Protein AF-A0A4R4TYN7-F1 (afdb_monomer)

Secondary structure (DSSP, 8-state):
----PPPPTT-EEEEEEEEEEETTEEEEEEEEEEEEES-HHHHHHHHHHHHHH---SS-SSEEEEEEEEEETTEEEEEEEETTEEEEEEEEEEE-------

Sequence (101 aa):
MEQRQPVSPNQWFVLIEEKVTKGQSIQWSLTATRPAGPDVEQARRLAAEAALMHLPQHPKRVKGRQVFQTGPDNWLVVVAGAKGDFHFRVSVGVLTAVTTT

Foldseek 3Di:
DPPPPPDDQQWKKKWKWFFDDDPPDTDIDGPDIDTQGNDPVSQLVVLVVCLVPPDDPPDPDFPDKDWDDPDSFKIWMWTQDPVGITIMIIGMDGRHDDDDD

Structure (mmCIF, N/CA/C/O backbone):
data_AF-A0A4R4TYN7-F1
#
_entry.id   AF-A0A4R4TYN7-F1
#
loop_
_atom_site.group_PDB
_atom_site.id
_atom_site.type_symbol
_atom_site.label_atom_id
_atom_site.label_alt_id
_atom_site.label_comp_id
_atom_site.label_asym_id
_atom_site.label_entity_id
_atom_site.label_seq_id
_atom_site.pdbx_PDB_ins_code
_atom_site.Cartn_x
_atom_site.Cartn_y
_atom_site.Cartn_z
_atom_site.occupancy
_atom_site.B_iso_or_equiv
_atom_site.auth_seq_id
_atom_site.auth_comp_id
_atom_site.auth_asym_id
_atom_site.auth_atom_id
_atom_site.pdbx_PDB_model_num
ATOM 1 N N . MET A 1 1 ? -16.485 18.816 -4.931 1.00 35.66 1 MET A N 1
ATOM 2 C CA . MET A 1 1 ? -16.330 19.072 -3.487 1.00 35.66 1 MET A CA 1
ATOM 3 C C . MET A 1 1 ? -16.194 17.716 -2.817 1.00 35.66 1 MET A C 1
ATOM 5 O O . MET A 1 1 ? -17.190 17.020 -2.708 1.00 35.66 1 MET A O 1
ATOM 9 N N . GLU A 1 2 ? -14.976 17.281 -2.497 1.00 40.09 2 GLU A N 1
ATOM 10 C CA . GLU A 1 2 ? -14.751 15.989 -1.832 1.00 40.09 2 GLU A CA 1
ATOM 11 C C . GLU A 1 2 ? -14.961 16.208 -0.330 1.00 40.09 2 GLU A C 1
ATOM 13 O O . GLU A 1 2 ? -14.144 16.855 0.329 1.00 40.09 2 GLU A O 1
ATOM 18 N N . GLN A 1 3 ? -16.101 15.768 0.203 1.00 37.50 3 GLN A N 1
ATOM 19 C CA . GLN A 1 3 ? -16.382 15.882 1.631 1.00 37.50 3 GLN A CA 1
ATOM 20 C C . GLN A 1 3 ? -15.453 14.920 2.381 1.00 37.50 3 GLN A C 1
ATOM 22 O O . GLN A 1 3 ? -15.689 13.714 2.410 1.00 37.50 3 GLN A O 1
ATOM 27 N N . ARG A 1 4 ? -14.372 15.441 2.975 1.00 47.12 4 ARG A N 1
ATOM 28 C CA . ARG A 1 4 ? -13.556 14.677 3.928 1.00 47.12 4 ARG A CA 1
ATOM 29 C C . ARG A 1 4 ? -14.410 14.432 5.169 1.00 47.12 4 ARG A C 1
ATOM 31 O O . ARG A 1 4 ? -14.580 15.335 5.982 1.00 47.12 4 ARG A O 1
ATOM 38 N N . GLN A 1 5 ? -14.982 13.235 5.277 1.00 52.41 5 GLN A N 1
ATOM 39 C CA . GLN A 1 5 ? -15.667 12.794 6.490 1.00 52.41 5 GLN A CA 1
ATOM 40 C C . GLN A 1 5 ? -14.747 12.964 7.712 1.00 52.41 5 GLN A C 1
ATOM 42 O O . GLN A 1 5 ? -13.539 12.726 7.595 1.00 52.41 5 GLN A O 1
ATOM 47 N N . PRO A 1 6 ? -15.294 13.369 8.873 1.00 53.47 6 PRO A N 1
ATOM 48 C CA . PRO A 1 6 ? -14.526 13.461 10.102 1.00 53.47 6 PRO A CA 1
ATOM 49 C C . PRO A 1 6 ? -13.991 12.074 10.462 1.00 53.47 6 PRO A C 1
ATOM 51 O O . PRO A 1 6 ? -14.740 11.111 10.628 1.00 53.47 6 PRO A O 1
ATOM 54 N N . VAL A 1 7 ? -12.668 11.986 10.532 1.00 59.47 7 VAL A N 1
ATOM 55 C CA . VAL A 1 7 ? -11.943 10.770 10.885 1.00 59.47 7 VAL A CA 1
ATOM 56 C C . VAL A 1 7 ? -12.269 10.421 12.331 1.00 59.47 7 VAL A C 1
ATOM 58 O O . VAL A 1 7 ? -11.972 11.203 13.232 1.00 59.47 7 VAL A O 1
ATOM 61 N N . SER A 1 8 ? -12.911 9.276 12.555 1.00 61.97 8 SER A N 1
ATOM 62 C CA . SER A 1 8 ? -13.225 8.824 13.912 1.00 61.97 8 SER A CA 1
ATOM 63 C C . SER A 1 8 ? -12.019 8.074 14.487 1.00 61.97 8 SER A C 1
ATOM 65 O O . SER A 1 8 ? -11.433 7.252 13.775 1.00 61.97 8 SER A O 1
ATOM 67 N N . PRO A 1 9 ? -11.624 8.310 15.751 1.00 66.38 9 PRO A N 1
ATOM 68 C CA . PRO A 1 9 ? -10.683 7.417 16.420 1.00 66.38 9 PRO A CA 1
ATOM 69 C C . PRO A 1 9 ? -11.253 5.987 16.397 1.00 66.38 9 PRO A C 1
ATOM 71 O O . PRO A 1 9 ? -12.463 5.805 16.526 1.00 66.38 9 PRO A O 1
ATOM 74 N N . ASN A 1 10 ? -10.394 4.989 16.177 1.00 77.19 10 ASN A N 1
ATOM 75 C CA . ASN A 1 10 ? -10.727 3.581 15.883 1.00 77.19 10 ASN A CA 1
ATOM 76 C C . ASN A 1 10 ? -11.201 3.279 14.450 1.00 77.19 10 ASN A C 1
ATOM 78 O O . ASN A 1 10 ? -11.684 2.181 14.177 1.00 77.19 10 ASN A O 1
ATOM 82 N N . GLN A 1 11 ? -11.035 4.209 13.512 1.00 90.38 11 GLN A N 1
ATOM 83 C CA . GLN A 1 11 ? -11.224 3.919 12.093 1.00 90.38 11 GLN A CA 1
ATOM 84 C C . GLN A 1 11 ? -9.965 3.278 11.497 1.00 90.38 11 GLN A C 1
ATOM 86 O O . GLN A 1 11 ? -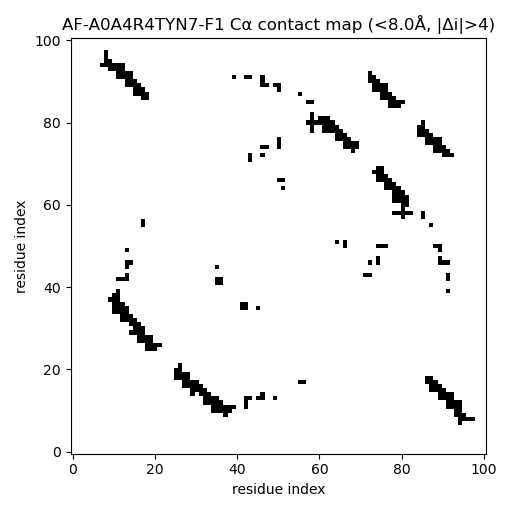8.843 3.727 11.745 1.00 90.38 11 GLN A O 1
ATOM 91 N N . TRP A 1 12 ? -10.150 2.243 10.682 1.00 95.25 12 TRP A N 1
ATOM 92 C CA . TRP A 1 12 ? -9.073 1.598 9.945 1.00 95.25 12 TRP A CA 1
ATOM 93 C C . TRP A 1 12 ? -8.739 2.351 8.665 1.00 95.25 12 TRP A C 1
ATOM 95 O O . TRP A 1 12 ? -9.599 2.953 8.013 1.00 95.25 12 TRP A O 1
ATOM 105 N N . PHE A 1 13 ? -7.470 2.269 8.289 1.00 96.88 13 PHE A N 1
ATOM 106 C CA . PHE A 1 13 ? -6.893 2.883 7.110 1.00 96.88 13 PHE A CA 1
ATOM 107 C C . PHE A 1 13 ? -6.048 1.880 6.345 1.00 96.88 13 PHE A C 1
ATOM 109 O O . PHE A 1 13 ? -5.307 1.093 6.931 1.00 96.88 13 PHE A O 1
ATOM 116 N N . VAL A 1 14 ? -6.111 1.985 5.021 1.00 97.50 14 VAL A N 1
ATOM 117 C CA . VAL A 1 14 ? -5.073 1.462 4.138 1.00 97.50 14 VAL A CA 1
ATOM 118 C C . VAL A 1 14 ? -4.011 2.543 3.990 1.00 97.50 14 VAL A C 1
ATOM 120 O O . VAL A 1 14 ? -4.306 3.665 3.567 1.00 97.50 14 VAL A O 1
ATOM 123 N N . LEU A 1 15 ? -2.782 2.201 4.344 1.00 97.62 15 LEU A N 1
ATOM 124 C CA . LEU A 1 15 ? -1.603 3.050 4.271 1.00 97.62 15 LEU A CA 1
ATOM 125 C C . LEU A 1 15 ? -0.741 2.568 3.108 1.00 97.62 15 LEU A C 1
ATOM 127 O O . LEU A 1 15 ? -0.503 1.370 2.968 1.00 97.62 15 LEU A O 1
ATOM 131 N N . ILE A 1 16 ? -0.295 3.489 2.259 1.00 97.38 16 ILE A N 1
ATOM 132 C CA . ILE A 1 16 ? 0.563 3.171 1.121 1.00 97.38 16 ILE A CA 1
ATOM 133 C C . ILE A 1 16 ? 1.844 3.974 1.245 1.00 97.38 16 ILE A C 1
ATOM 135 O O . ILE A 1 16 ? 1.821 5.206 1.255 1.00 97.38 16 ILE A O 1
ATOM 139 N N . GLU A 1 17 ? 2.957 3.256 1.332 1.00 96.62 17 GLU A N 1
ATOM 140 C CA . GLU A 1 17 ? 4.283 3.845 1.398 1.00 96.62 17 GLU A CA 1
ATOM 141 C C . GLU A 1 17 ? 5.050 3.549 0.117 1.00 96.62 17 GLU A C 1
ATOM 143 O O . GLU A 1 17 ? 5.109 2.411 -0.353 1.00 96.62 17 GLU A O 1
ATOM 148 N N . GLU A 1 18 ? 5.705 4.567 -0.419 1.00 94.62 18 GLU A N 1
ATOM 149 C CA . GLU A 1 18 ? 6.552 4.452 -1.599 1.00 94.62 18 GLU A CA 1
ATOM 150 C C . GLU A 1 18 ? 7.952 4.968 -1.286 1.00 94.62 18 GLU A C 1
ATOM 152 O O . GLU A 1 18 ? 8.162 5.791 -0.389 1.00 94.62 18 GLU A O 1
ATOM 157 N N . LYS A 1 19 ? 8.940 4.486 -2.042 1.00 89.56 19 LYS A N 1
ATOM 158 C CA . LYS A 1 19 ? 10.276 5.076 -2.008 1.00 89.56 19 LYS A CA 1
ATOM 159 C C . LYS A 1 19 ? 10.245 6.411 -2.742 1.00 89.56 19 LYS A C 1
ATOM 161 O O . LYS A 1 19 ? 10.038 6.445 -3.953 1.00 89.56 19 LYS A O 1
ATOM 166 N N . VAL A 1 20 ? 10.514 7.489 -2.017 1.00 84.38 20 VAL A N 1
ATOM 167 C CA . VAL A 1 20 ? 10.632 8.838 -2.570 1.00 84.38 20 VAL A CA 1
ATOM 168 C C . VAL A 1 20 ? 12.085 9.284 -2.467 1.00 84.38 20 VAL A C 1
ATOM 170 O O . VAL A 1 20 ? 12.723 9.170 -1.416 1.00 84.38 20 VAL A O 1
ATOM 173 N N . THR A 1 21 ? 12.619 9.798 -3.573 1.00 83.94 21 THR A N 1
ATOM 174 C CA . THR A 1 21 ? 13.942 10.424 -3.597 1.00 83.94 21 THR A CA 1
ATOM 175 C C . THR A 1 21 ? 13.818 11.859 -3.102 1.00 83.94 21 THR A C 1
ATOM 177 O O . THR A 1 21 ? 13.089 12.658 -3.689 1.00 83.94 21 THR A O 1
ATOM 180 N N . LYS A 1 22 ? 14.548 12.205 -2.041 1.00 76.81 22 LYS A N 1
ATOM 181 C CA . LYS A 1 22 ? 14.621 13.573 -1.517 1.00 76.81 22 LYS A CA 1
ATOM 182 C C . LYS A 1 22 ? 16.086 13.995 -1.454 1.00 76.81 22 LYS A C 1
ATOM 184 O O . LYS A 1 22 ? 16.835 13.554 -0.588 1.00 76.81 22 LYS A O 1
ATOM 189 N N . GLY A 1 23 ? 16.509 14.839 -2.393 1.00 83.19 23 GLY A N 1
ATOM 190 C CA . GLY A 1 23 ? 17.925 15.172 -2.557 1.00 83.19 23 GLY A CA 1
ATOM 191 C C . GLY A 1 23 ? 18.736 13.942 -2.978 1.00 83.19 23 GLY A C 1
ATOM 192 O O . GLY A 1 23 ? 18.419 13.322 -3.989 1.00 83.19 23 GLY A O 1
ATOM 193 N N . GLN A 1 24 ? 19.765 13.589 -2.202 1.00 83.25 24 GLN A N 1
ATOM 194 C CA . GLN A 1 24 ? 20.636 12.432 -2.462 1.00 83.25 24 GLN A CA 1
ATOM 195 C C . GLN A 1 24 ? 20.218 11.150 -1.718 1.00 83.25 24 GLN A C 1
ATOM 197 O O . GLN A 1 24 ? 20.892 10.131 -1.848 1.00 83.25 24 GLN A O 1
ATOM 202 N N . SER A 1 25 ? 19.126 11.167 -0.943 1.00 85.44 25 SER A N 1
ATOM 203 C CA . SER A 1 25 ? 18.665 9.996 -0.190 1.00 85.44 25 SER A CA 1
ATOM 204 C C . SER A 1 25 ? 17.347 9.435 -0.723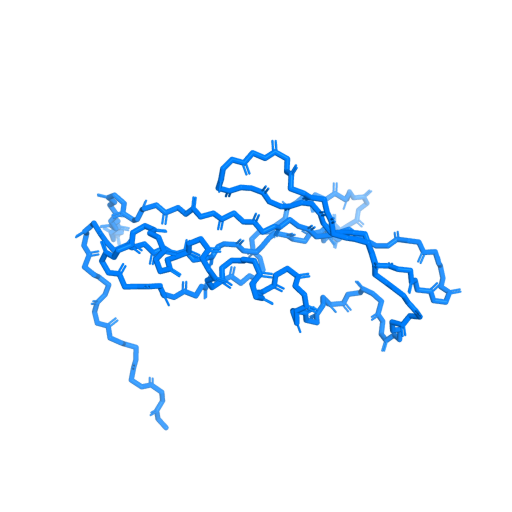 1.00 85.44 25 SER A C 1
ATOM 206 O O . SER A 1 25 ? 16.481 10.158 -1.225 1.00 85.44 25 SER A O 1
ATOM 208 N N . ILE A 1 26 ? 17.200 8.114 -0.601 1.00 84.44 26 ILE A N 1
ATOM 209 C CA . ILE A 1 26 ? 15.954 7.390 -0.860 1.00 84.44 26 ILE A CA 1
ATOM 210 C C . ILE A 1 26 ? 15.367 7.010 0.493 1.00 84.44 26 ILE A C 1
ATOM 212 O O . ILE A 1 26 ? 16.018 6.319 1.276 1.00 84.44 26 ILE A O 1
ATOM 216 N N . GLN A 1 27 ? 14.137 7.440 0.755 1.00 90.38 27 GLN A N 1
ATOM 217 C CA . GLN A 1 27 ? 13.423 7.120 1.988 1.00 90.38 27 GLN A CA 1
ATOM 218 C C . GLN A 1 27 ? 12.021 6.604 1.682 1.00 90.38 27 GLN A C 1
ATOM 220 O O . GLN A 1 27 ? 11.444 6.924 0.642 1.00 90.38 27 GLN A O 1
ATOM 225 N N . TRP A 1 28 ? 11.477 5.799 2.590 1.00 91.94 28 TRP A N 1
ATOM 226 C CA . TRP A 1 28 ? 10.061 5.455 2.562 1.00 91.94 28 TRP A CA 1
ATOM 227 C C . TRP A 1 28 ? 9.245 6.665 2.998 1.00 91.94 28 TRP A C 1
ATOM 229 O O . TRP A 1 28 ? 9.594 7.342 3.964 1.00 91.94 28 TRP A O 1
ATOM 239 N N . SER A 1 29 ? 8.179 6.949 2.264 1.00 93.06 29 SER A N 1
ATOM 240 C CA . SER A 1 29 ? 7.250 8.019 2.585 1.00 93.06 29 SER A CA 1
ATOM 241 C C . SER A 1 29 ? 5.829 7.518 2.396 1.00 93.06 29 SER A C 1
ATOM 243 O O . SER A 1 29 ? 5.543 6.830 1.418 1.00 93.06 29 SER A O 1
ATOM 245 N N . LEU A 1 30 ? 4.948 7.871 3.329 1.00 94.38 30 LEU A N 1
ATOM 246 C CA . LEU A 1 30 ? 3.518 7.616 3.227 1.00 94.38 30 LEU A CA 1
ATOM 247 C C . LEU A 1 30 ? 2.931 8.522 2.136 1.00 94.38 30 LEU A C 1
ATOM 249 O O . LEU A 1 30 ? 2.751 9.721 2.350 1.00 94.38 30 LEU A O 1
ATOM 253 N N . THR A 1 31 ? 2.671 7.964 0.955 1.00 93.44 31 THR A N 1
ATOM 254 C CA . THR A 1 31 ? 2.210 8.720 -0.220 1.00 93.44 31 THR A CA 1
ATOM 255 C C . THR A 1 31 ? 0.696 8.755 -0.345 1.00 93.44 31 THR A C 1
ATOM 257 O O . THR A 1 31 ? 0.157 9.686 -0.945 1.00 93.44 31 THR A O 1
ATOM 260 N N . ALA A 1 32 ? -0.006 7.775 0.229 1.00 93.56 32 ALA A N 1
ATOM 261 C CA . ALA A 1 32 ? -1.460 7.768 0.270 1.00 93.56 32 ALA A CA 1
ATOM 262 C C . ALA A 1 32 ? -2.000 7.101 1.539 1.00 93.56 32 ALA A C 1
ATOM 264 O O . ALA A 1 32 ? -1.462 6.111 2.033 1.00 93.56 32 ALA A O 1
ATOM 265 N N . THR A 1 33 ? -3.130 7.618 2.015 1.00 95.31 33 THR A N 1
ATOM 266 C CA . THR A 1 33 ? -3.969 6.984 3.032 1.00 95.31 33 THR A CA 1
ATOM 267 C C . THR A 1 33 ? -5.395 6.893 2.508 1.00 95.31 33 THR A C 1
ATOM 269 O O . THR A 1 33 ? -5.873 7.792 1.812 1.00 95.31 33 THR A O 1
ATOM 272 N N . ARG A 1 34 ? -6.079 5.784 2.792 1.00 94.56 34 ARG A N 1
ATOM 273 C CA . ARG A 1 34 ? -7.474 5.576 2.390 1.00 94.56 34 ARG A CA 1
ATOM 274 C C . ARG A 1 34 ? -8.279 5.079 3.586 1.00 94.56 34 ARG A C 1
ATOM 276 O O . ARG A 1 34 ? -7.867 4.085 4.184 1.00 94.56 34 ARG A O 1
ATOM 283 N N . PRO A 1 35 ? -9.397 5.729 3.945 1.00 94.44 35 PRO A N 1
ATOM 284 C CA . PRO A 1 35 ? -10.272 5.220 4.991 1.00 94.44 35 PRO A CA 1
ATOM 285 C C . PRO A 1 35 ? -10.852 3.866 4.572 1.00 94.44 35 PRO A C 1
ATOM 287 O O . PRO A 1 35 ? -11.308 3.705 3.441 1.00 94.44 35 PRO A O 1
ATOM 290 N N . ALA A 1 36 ? -10.834 2.905 5.492 1.00 94.50 36 ALA A N 1
ATOM 291 C CA . ALA A 1 36 ? -11.318 1.544 5.276 1.00 94.50 36 ALA A CA 1
ATOM 292 C C . ALA A 1 36 ? -12.576 1.195 6.089 1.00 94.50 36 ALA A C 1
ATOM 294 O O . ALA A 1 36 ? -13.161 0.134 5.887 1.00 94.50 36 ALA A O 1
ATOM 295 N N . GLY A 1 37 ? -13.012 2.099 6.970 1.00 90.06 37 GLY A N 1
ATOM 296 C CA . GLY A 1 37 ? -14.171 1.896 7.840 1.00 90.06 37 GLY A CA 1
ATOM 297 C C . GLY A 1 37 ? -13.789 1.312 9.206 1.00 90.06 37 GLY A C 1
ATOM 298 O O . GLY A 1 37 ? -12.622 1.380 9.591 1.00 90.06 37 GLY A O 1
ATOM 299 N N . PRO A 1 38 ? -14.762 0.802 9.979 1.00 90.75 38 PRO A N 1
ATOM 300 C CA . PRO A 1 38 ? -14.540 0.321 11.346 1.00 90.75 38 PRO A CA 1
ATOM 301 C C . PRO A 1 38 ? -14.087 -1.148 11.434 1.00 90.75 38 PRO A C 1
ATOM 303 O O . PRO A 1 38 ? -13.706 -1.596 12.512 1.00 90.75 38 PRO A O 1
ATOM 306 N N . ASP A 1 39 ? -14.110 -1.896 10.329 1.00 93.12 39 ASP A N 1
ATOM 307 C CA . ASP A 1 39 ? -13.809 -3.330 10.301 1.00 93.12 39 ASP A CA 1
ATOM 308 C C . ASP A 1 39 ? -12.406 -3.627 9.739 1.00 93.12 39 ASP A C 1
ATOM 310 O O . ASP A 1 39 ? -12.037 -3.171 8.651 1.00 93.12 39 ASP A O 1
ATOM 314 N N . VAL A 1 40 ? -11.637 -4.430 10.479 1.00 93.75 40 VAL A N 1
ATOM 315 C CA . VAL A 1 40 ? -10.282 -4.850 10.106 1.00 93.75 40 VAL A CA 1
ATOM 316 C C . VAL A 1 40 ? -10.286 -5.798 8.907 1.00 93.75 40 VAL A C 1
ATOM 318 O O . VAL A 1 40 ? -9.411 -5.693 8.050 1.00 93.75 40 VAL A O 1
ATOM 321 N N . GLU A 1 41 ? -11.282 -6.679 8.780 1.00 95.50 41 GLU A N 1
ATOM 322 C CA . GLU A 1 41 ? -11.357 -7.618 7.654 1.00 95.50 41 GLU A CA 1
ATOM 323 C C . GLU A 1 41 ? -11.681 -6.878 6.354 1.00 95.50 41 GLU A C 1
ATOM 325 O O . GLU A 1 41 ? -11.050 -7.098 5.312 1.00 95.50 41 GLU A O 1
ATOM 330 N N . GLN A 1 42 ? -12.589 -5.900 6.422 1.00 94.44 42 GLN A N 1
ATOM 331 C CA . GLN A 1 42 ? -12.797 -4.954 5.333 1.00 94.44 42 GLN A CA 1
ATOM 332 C C . GLN A 1 42 ? -11.510 -4.196 4.975 1.00 94.44 42 GLN A C 1
ATOM 334 O O . GLN A 1 42 ? -11.191 -4.080 3.788 1.00 94.44 42 GLN A O 1
ATOM 339 N N . ALA A 1 43 ? -10.755 -3.713 5.964 1.00 96.12 43 ALA A N 1
ATOM 340 C CA . ALA A 1 43 ? -9.503 -3.003 5.723 1.00 96.12 43 ALA A CA 1
ATOM 341 C C . ALA A 1 43 ? -8.436 -3.878 5.058 1.00 96.12 43 ALA A C 1
ATOM 343 O O . ALA A 1 43 ? -7.800 -3.433 4.102 1.00 96.12 43 ALA A O 1
ATOM 344 N N . ARG A 1 44 ? -8.297 -5.137 5.481 1.00 97.38 44 ARG A N 1
ATOM 345 C CA . ARG A 1 44 ? -7.403 -6.126 4.859 1.00 97.38 44 ARG A CA 1
ATOM 346 C C . ARG A 1 44 ? -7.777 -6.403 3.412 1.00 97.38 44 ARG A C 1
ATOM 348 O O . ARG A 1 44 ? -6.905 -6.407 2.545 1.00 97.38 44 ARG A O 1
ATOM 355 N N . ARG A 1 45 ? -9.071 -6.565 3.120 1.00 96.69 45 ARG A N 1
ATOM 356 C CA . ARG A 1 45 ? -9.563 -6.735 1.745 1.00 96.69 45 ARG A CA 1
ATOM 357 C C . ARG A 1 45 ? -9.220 -5.525 0.873 1.00 96.69 45 ARG A C 1
ATOM 359 O O . ARG A 1 45 ? -8.693 -5.702 -0.222 1.00 96.69 45 ARG A O 1
ATOM 366 N N . LEU A 1 46 ? -9.464 -4.311 1.371 1.00 97.06 46 LEU A N 1
ATOM 367 C CA . LEU A 1 46 ? -9.136 -3.071 0.657 1.00 97.06 46 LEU A CA 1
ATOM 368 C C . LEU A 1 46 ? -7.622 -2.879 0.487 1.00 97.06 46 LEU A C 1
ATOM 370 O O . LEU A 1 46 ? -7.180 -2.347 -0.530 1.00 97.06 46 LEU A O 1
ATOM 374 N N . ALA A 1 47 ? -6.813 -3.321 1.450 1.00 97.50 47 ALA A N 1
ATOM 375 C CA . ALA A 1 47 ? -5.358 -3.295 1.353 1.00 97.50 47 ALA A CA 1
ATOM 376 C C . ALA A 1 47 ? -4.837 -4.290 0.307 1.00 97.50 47 ALA A C 1
ATOM 378 O O . ALA A 1 47 ? -4.011 -3.918 -0.525 1.00 97.50 47 ALA A O 1
ATOM 379 N N . ALA A 1 48 ? -5.363 -5.517 0.277 1.00 97.00 48 ALA A N 1
ATOM 380 C CA . ALA A 1 48 ? -5.038 -6.497 -0.757 1.00 97.00 48 ALA A CA 1
ATOM 381 C C . ALA A 1 48 ? -5.442 -5.999 -2.158 1.00 97.00 48 ALA A C 1
ATOM 383 O O . ALA A 1 48 ? -4.672 -6.106 -3.115 1.00 97.00 48 ALA A O 1
ATOM 384 N N . GLU A 1 49 ? -6.615 -5.374 -2.274 1.00 96.81 49 GLU A N 1
ATOM 385 C CA . GLU A 1 49 ? -7.073 -4.721 -3.500 1.00 96.81 49 GLU A CA 1
ATOM 386 C C . GLU A 1 49 ? -6.143 -3.567 -3.912 1.00 96.81 49 GLU A C 1
ATOM 388 O O . GLU A 1 49 ? -5.716 -3.472 -5.067 1.00 96.81 49 GLU A O 1
ATOM 393 N N . ALA A 1 50 ? -5.746 -2.716 -2.962 1.00 96.62 50 ALA A N 1
ATOM 394 C CA . ALA A 1 50 ? -4.788 -1.645 -3.206 1.00 96.62 50 ALA A CA 1
ATOM 395 C C . ALA A 1 50 ? -3.418 -2.189 -3.638 1.00 96.62 50 ALA A C 1
ATOM 397 O O . ALA A 1 50 ? -2.817 -1.644 -4.562 1.00 96.62 50 ALA A O 1
ATOM 398 N N . ALA A 1 51 ? -2.947 -3.295 -3.060 1.00 96.75 51 AL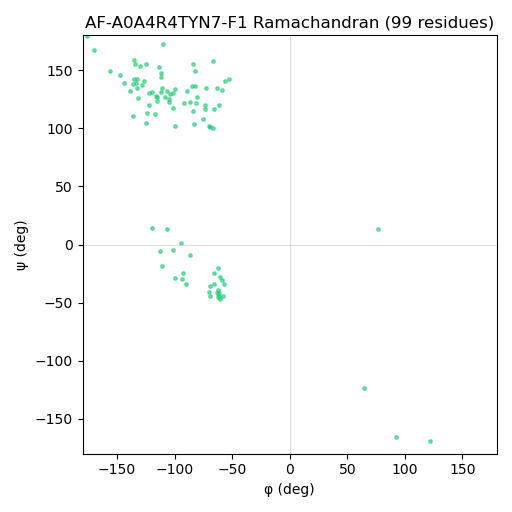A A N 1
ATOM 399 C CA . ALA A 1 51 ? -1.703 -3.941 -3.469 1.00 96.75 51 ALA A CA 1
ATOM 400 C C . ALA A 1 51 ? -1.734 -4.394 -4.941 1.00 96.75 51 ALA A C 1
ATOM 402 O O . ALA A 1 51 ? -0.697 -4.388 -5.608 1.00 96.75 51 ALA A O 1
ATOM 403 N N . LEU A 1 52 ? -2.911 -4.705 -5.493 1.00 95.19 52 LEU A N 1
ATOM 404 C CA . LEU A 1 52 ? -3.098 -5.101 -6.894 1.00 95.19 52 LEU A CA 1
ATOM 405 C C . LEU A 1 52 ? -3.366 -3.928 -7.844 1.00 95.19 52 LEU A C 1
ATOM 407 O O . LEU A 1 52 ? -2.914 -3.963 -8.988 1.00 95.19 52 LEU A O 1
ATOM 411 N N . MET A 1 53 ? -4.059 -2.885 -7.382 1.00 93.75 53 MET A N 1
ATOM 412 C CA . MET A 1 53 ? -4.561 -1.816 -8.256 1.00 93.75 53 MET A CA 1
ATOM 413 C C . MET A 1 53 ? -3.8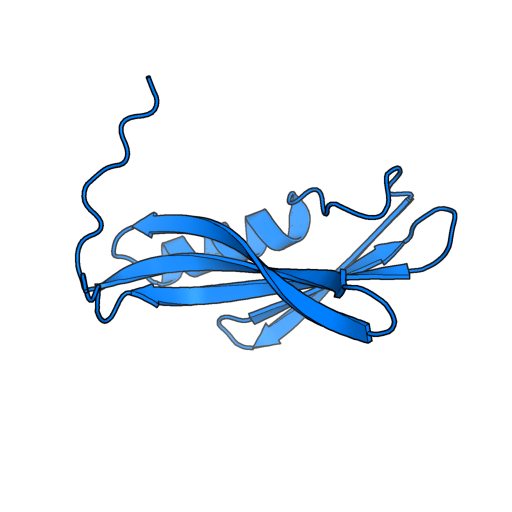75 -0.464 -8.088 1.00 93.75 53 MET A C 1
ATOM 415 O O . MET A 1 53 ? -3.968 0.381 -8.976 1.00 93.75 53 MET A O 1
ATOM 419 N N . HIS A 1 54 ? -3.178 -0.226 -6.975 1.00 93.38 54 HIS A N 1
ATOM 420 C CA . HIS A 1 54 ? -2.490 1.043 -6.762 1.00 93.38 54 HIS A CA 1
ATOM 421 C C . HIS A 1 54 ? -1.465 1.294 -7.876 1.00 93.38 54 HIS A C 1
ATOM 423 O O . HIS A 1 54 ? -0.700 0.395 -8.244 1.00 93.38 54 HIS A O 1
ATOM 429 N N . LEU A 1 55 ? -1.483 2.509 -8.422 1.00 89.31 55 LEU A N 1
ATOM 430 C CA . LEU A 1 55 ? -0.541 2.982 -9.427 1.00 89.31 55 LEU A CA 1
ATOM 431 C C . LEU A 1 55 ? 0.517 3.830 -8.711 1.00 89.31 55 LEU A C 1
ATOM 433 O O . LEU A 1 55 ? 0.208 4.971 -8.364 1.00 89.31 55 LEU A O 1
ATOM 437 N N . PRO A 1 56 ? 1.722 3.286 -8.462 1.00 85.88 56 PRO A N 1
ATOM 438 C CA . PRO A 1 56 ? 2.769 4.034 -7.779 1.00 85.88 56 PRO A CA 1
ATOM 439 C C . PRO A 1 56 ? 3.252 5.204 -8.644 1.00 85.88 56 PRO A C 1
ATOM 441 O O . PRO A 1 56 ? 3.149 5.175 -9.875 1.00 85.88 56 PRO A O 1
ATOM 444 N N . GLN A 1 57 ? 3.847 6.216 -8.015 1.00 84.62 57 GLN A N 1
ATOM 445 C CA . GLN A 1 57 ? 4.427 7.376 -8.703 1.00 84.62 57 GLN A CA 1
ATOM 446 C C . GLN A 1 57 ? 5.525 6.964 -9.696 1.00 84.62 57 GLN A C 1
ATOM 448 O O . GLN A 1 57 ? 5.711 7.585 -10.749 1.00 84.62 57 GLN A O 1
ATOM 453 N N . HIS A 1 58 ? 6.228 5.873 -9.387 1.00 78.06 58 HIS A N 1
ATOM 454 C CA . HIS A 1 58 ? 7.172 5.220 -10.281 1.00 78.06 58 HIS A CA 1
ATOM 455 C C . HIS A 1 58 ? 6.961 3.696 -10.291 1.00 78.06 58 HIS A C 1
ATOM 457 O O . HIS A 1 58 ? 6.765 3.108 -9.229 1.00 78.06 58 HIS A O 1
ATOM 463 N N . PRO A 1 59 ? 7.038 3.031 -11.462 1.00 79.50 59 PRO A N 1
ATOM 464 C CA . PRO A 1 59 ? 7.387 3.555 -12.783 1.00 79.50 59 PRO A CA 1
ATOM 465 C C . PRO A 1 59 ? 6.192 4.180 -13.521 1.00 79.50 59 PRO A C 1
ATOM 467 O O . PRO A 1 59 ? 5.062 3.734 -13.384 1.00 79.50 59 PRO A O 1
ATOM 470 N N . LYS A 1 60 ? 6.463 5.112 -14.450 1.00 78.94 60 LYS A N 1
ATOM 471 C CA . LYS A 1 60 ? 5.433 5.688 -15.348 1.00 78.94 60 LYS A CA 1
ATOM 472 C C . LYS A 1 60 ? 4.770 4.663 -16.284 1.00 78.94 60 LYS A C 1
ATOM 474 O O . LYS A 1 60 ? 3.715 4.933 -16.842 1.00 78.94 60 LYS A O 1
ATOM 479 N N . ARG A 1 61 ? 5.416 3.514 -16.507 1.00 81.25 61 ARG A N 1
ATOM 480 C CA . ARG A 1 61 ? 4.886 2.404 -17.307 1.00 81.25 61 ARG A CA 1
ATOM 481 C C . ARG A 1 61 ? 5.165 1.097 -16.580 1.00 81.25 61 ARG A C 1
ATOM 483 O O . ARG A 1 61 ? 6.323 0.691 -16.474 1.00 81.25 61 ARG A O 1
ATOM 490 N N . VAL A 1 62 ? 4.099 0.475 -16.092 1.00 86.12 62 VAL A N 1
ATOM 491 C CA . VAL A 1 62 ? 4.130 -0.825 -15.419 1.00 86.12 62 VAL A CA 1
ATOM 492 C C . VAL A 1 62 ? 4.179 -1.928 -16.474 1.00 86.12 62 VAL A C 1
ATOM 494 O O . VAL A 1 62 ? 3.361 -1.939 -17.390 1.00 86.12 62 VAL A O 1
ATOM 497 N N . LYS A 1 63 ? 5.156 -2.832 -16.368 1.00 89.38 63 LYS A N 1
ATOM 498 C CA . LYS A 1 63 ? 5.276 -4.025 -17.224 1.00 89.38 63 LYS A CA 1
ATOM 499 C C . LYS A 1 63 ? 4.753 -5.284 -16.543 1.00 89.38 63 LYS A C 1
ATOM 501 O O . LYS A 1 63 ? 4.300 -6.198 -17.217 1.00 89.38 63 LYS A O 1
ATOM 506 N N . GLY A 1 64 ? 4.835 -5.327 -15.220 1.00 91.06 64 GLY A N 1
ATOM 507 C CA . GLY A 1 64 ? 4.425 -6.465 -14.416 1.00 91.06 64 GLY A CA 1
ATOM 508 C C . GLY A 1 64 ? 4.424 -6.108 -12.939 1.00 91.06 64 GLY A C 1
ATOM 509 O O . GLY A 1 64 ? 4.932 -5.055 -12.539 1.00 91.06 64 GLY A O 1
ATOM 510 N N . ARG A 1 65 ? 3.825 -6.982 -12.136 1.00 95.00 65 ARG A N 1
ATOM 511 C CA . ARG A 1 65 ? 3.690 -6.809 -10.693 1.00 95.00 65 ARG A CA 1
ATOM 512 C C . ARG A 1 65 ? 3.812 -8.152 -9.994 1.00 95.00 65 ARG A C 1
ATOM 514 O O . ARG A 1 65 ? 3.219 -9.128 -10.439 1.00 95.00 65 ARG A O 1
ATOM 521 N N . GLN A 1 66 ? 4.517 -8.159 -8.874 1.00 96.88 66 GLN A N 1
ATOM 522 C CA . GLN A 1 66 ? 4.514 -9.248 -7.909 1.00 96.88 66 GLN A CA 1
ATOM 523 C C . GLN A 1 66 ? 4.024 -8.694 -6.575 1.00 96.88 66 GLN A C 1
ATOM 525 O O . GLN A 1 66 ? 4.482 -7.640 -6.132 1.00 96.88 66 GLN A O 1
ATOM 530 N N . VAL A 1 67 ? 3.068 -9.384 -5.962 1.00 97.50 67 VAL A N 1
ATOM 531 C CA . VAL A 1 67 ? 2.497 -9.011 -4.666 1.00 97.50 67 VAL A CA 1
ATOM 532 C C . VAL A 1 67 ? 2.853 -10.099 -3.670 1.00 97.50 67 VAL A C 1
ATOM 534 O O . VAL A 1 67 ? 2.535 -11.266 -3.885 1.00 97.50 67 VAL A O 1
ATOM 537 N N . PHE A 1 68 ? 3.500 -9.705 -2.582 1.00 97.81 68 PHE A N 1
ATOM 538 C CA . PHE A 1 68 ? 3.871 -10.583 -1.486 1.00 97.81 68 PHE A CA 1
ATOM 539 C C . PHE A 1 68 ? 3.108 -10.153 -0.244 1.00 97.81 68 PHE A C 1
ATOM 541 O O . PHE A 1 68 ? 3.169 -8.988 0.150 1.00 97.81 68 PHE A O 1
ATOM 548 N N . GLN A 1 69 ? 2.411 -11.087 0.393 1.00 96.81 69 GLN A N 1
ATOM 549 C CA . GLN A 1 69 ? 1.869 -10.859 1.723 1.00 96.81 69 GLN A CA 1
ATOM 550 C C . GLN A 1 69 ? 2.968 -11.164 2.743 1.00 96.81 69 GLN A C 1
ATOM 552 O O . GLN A 1 69 ? 3.442 -12.293 2.837 1.00 96.81 69 GLN A O 1
ATOM 557 N N . THR A 1 70 ? 3.413 -10.143 3.472 1.00 96.69 70 THR A N 1
ATOM 558 C CA . THR A 1 70 ? 4.518 -10.251 4.440 1.00 96.69 70 THR A CA 1
ATOM 559 C C . THR A 1 70 ? 4.022 -10.346 5.883 1.00 96.69 70 THR A C 1
ATOM 561 O O . THR A 1 70 ? 4.816 -10.521 6.800 1.00 96.69 70 THR A O 1
ATOM 564 N N . GLY A 1 71 ? 2.712 -10.221 6.089 1.00 94.69 71 GLY A N 1
ATOM 565 C CA . GLY A 1 71 ? 2.019 -10.427 7.355 1.00 94.69 71 GLY A CA 1
ATOM 566 C C . GLY A 1 71 ? 0.501 -10.295 7.176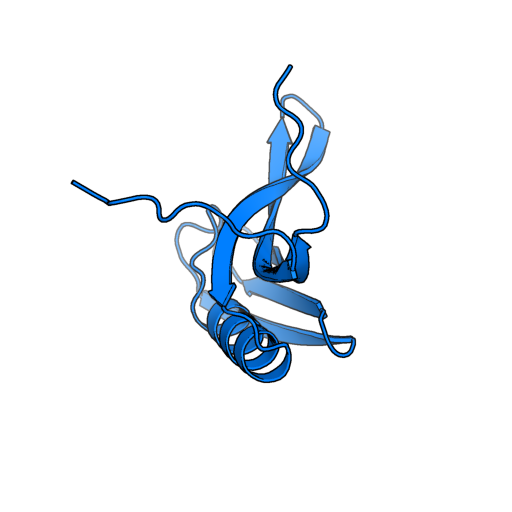 1.00 94.69 71 GLY A C 1
ATOM 567 O O . GLY A 1 71 ? 0.046 -10.000 6.069 1.00 94.69 71 GLY A O 1
ATOM 568 N N . PRO A 1 72 ? -0.295 -10.470 8.246 1.00 92.62 72 PRO A N 1
ATOM 569 C CA . PRO A 1 72 ? -1.759 -10.380 8.167 1.00 92.62 72 PRO A CA 1
ATOM 570 C C . PRO A 1 72 ? -2.258 -9.032 7.626 1.00 92.62 72 PRO A C 1
ATOM 572 O O . PRO A 1 72 ? -3.239 -8.982 6.894 1.00 92.62 72 PRO A O 1
ATOM 575 N N . ASP A 1 73 ? -1.524 -7.966 7.945 1.00 97.06 73 ASP A N 1
ATOM 576 C CA . ASP A 1 73 ? -1.874 -6.573 7.663 1.00 97.06 73 ASP A CA 1
ATOM 577 C C . ASP A 1 73 ? -0.851 -5.869 6.763 1.00 97.06 73 ASP A C 1
ATOM 579 O O . ASP A 1 73 ? -0.827 -4.643 6.704 1.00 97.06 73 ASP A O 1
ATOM 583 N N . ASN A 1 74 ? 0.040 -6.621 6.104 1.00 97.62 74 ASN A N 1
ATOM 584 C CA . ASN A 1 74 ? 1.174 -6.054 5.377 1.00 97.62 74 ASN A CA 1
ATOM 585 C C . ASN A 1 74 ? 1.416 -6.753 4.038 1.00 97.62 74 ASN A C 1
ATOM 587 O O . ASN A 1 74 ? 1.540 -7.979 3.966 1.00 97.62 74 ASN A O 1
ATOM 591 N N . TRP A 1 75 ? 1.584 -5.940 2.998 1.00 98.06 75 TRP A N 1
ATOM 592 C CA . TRP A 1 75 ? 1.929 -6.359 1.648 1.00 98.06 75 TRP A CA 1
ATOM 593 C C . TRP A 1 75 ? 3.138 -5.579 1.140 1.00 98.06 75 TRP A C 1
ATOM 595 O O . TRP A 1 75 ? 3.224 -4.356 1.273 1.00 98.06 75 TRP A O 1
ATOM 605 N N . LEU A 1 76 ? 4.051 -6.293 0.490 1.00 97.25 76 LEU A N 1
ATOM 606 C CA . LEU A 1 76 ? 5.133 -5.721 -0.296 1.00 97.25 76 LEU A CA 1
ATOM 607 C C . LEU A 1 76 ? 4.836 -5.962 -1.771 1.00 97.25 76 LEU A C 1
ATOM 609 O O . LEU A 1 76 ? 4.607 -7.096 -2.193 1.00 97.25 76 LEU A O 1
ATOM 613 N N . VAL A 1 77 ? 4.869 -4.898 -2.562 1.00 96.88 77 VAL A N 1
ATOM 614 C CA . VAL A 1 77 ? 4.617 -4.972 -3.995 1.00 96.88 77 VAL A CA 1
ATOM 615 C C . VAL A 1 77 ? 5.866 -4.563 -4.751 1.00 96.88 77 VAL A C 1
ATOM 617 O O . VAL A 1 77 ? 6.421 -3.487 -4.520 1.00 96.88 77 VAL A O 1
ATOM 620 N N . VAL A 1 78 ? 6.285 -5.425 -5.675 1.00 95.12 78 VAL A N 1
ATOM 621 C CA . VAL A 1 78 ? 7.355 -5.157 -6.636 1.00 95.12 78 VAL A CA 1
ATOM 622 C C . VAL A 1 78 ? 6.715 -4.897 -7.990 1.00 95.12 78 VAL A C 1
ATOM 624 O O . VAL A 1 78 ? 5.928 -5.701 -8.491 1.00 95.12 78 VAL A O 1
ATOM 627 N N . VAL A 1 79 ? 7.031 -3.755 -8.583 1.00 93.69 79 VAL A N 1
ATOM 628 C CA . VAL A 1 79 ? 6.500 -3.300 -9.862 1.00 93.69 79 VAL A CA 1
ATOM 629 C C . VAL A 1 79 ? 7.646 -3.192 -10.852 1.00 93.69 79 VAL A C 1
ATOM 631 O O . VAL A 1 79 ? 8.501 -2.312 -10.741 1.00 93.69 79 VAL A O 1
ATOM 634 N N . ALA A 1 80 ? 7.633 -4.068 -11.852 1.00 92.12 80 ALA A N 1
ATOM 635 C CA . ALA A 1 80 ? 8.619 -4.055 -12.919 1.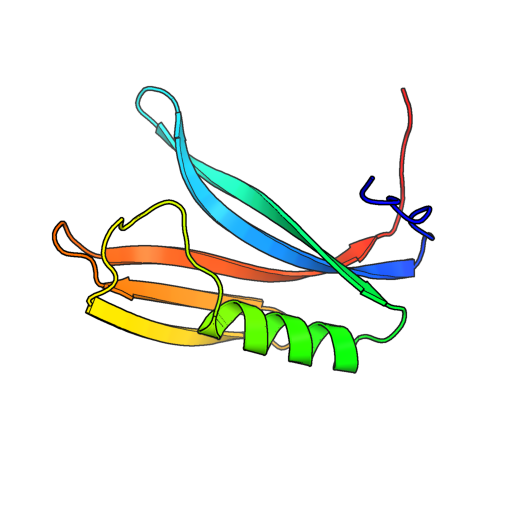00 92.12 80 ALA A CA 1
ATOM 636 C C . ALA A 1 80 ? 8.341 -2.876 -13.859 1.00 92.12 80 ALA A C 1
ATOM 638 O O . ALA A 1 80 ? 7.269 -2.770 -14.470 1.00 92.12 80 ALA A O 1
ATOM 639 N N . GLY A 1 81 ? 9.312 -1.976 -13.979 1.00 88.12 81 GLY A N 1
ATOM 640 C CA . GLY A 1 81 ? 9.279 -0.826 -14.870 1.00 88.12 81 GLY A CA 1
ATOM 641 C C . GLY A 1 81 ? 10.254 -0.957 -16.034 1.00 88.12 81 GLY A C 1
ATOM 642 O O . GLY A 1 81 ? 11.099 -1.843 -16.100 1.00 88.12 81 GLY A O 1
ATOM 643 N N . ALA A 1 82 ? 10.181 -0.024 -16.983 1.00 83.25 82 ALA A N 1
ATOM 644 C CA . ALA A 1 82 ? 11.154 0.025 -18.078 1.00 83.25 82 ALA A CA 1
ATOM 645 C C . ALA A 1 82 ? 12.588 0.350 -17.616 1.00 83.25 82 ALA A C 1
ATOM 647 O O . ALA A 1 82 ? 13.531 0.003 -18.317 1.00 83.25 82 ALA A O 1
ATOM 648 N N . LYS A 1 83 ? 12.737 1.023 -16.468 1.00 82.75 83 LYS A N 1
ATOM 649 C CA . LYS A 1 83 ? 14.020 1.498 -15.926 1.00 82.75 83 LYS A CA 1
ATOM 650 C C . LYS A 1 83 ? 14.511 0.694 -14.711 1.00 82.75 83 LYS A C 1
ATOM 652 O O . LYS A 1 83 ? 15.405 1.159 -14.017 1.00 82.75 83 LYS A O 1
ATOM 657 N N . GLY A 1 84 ? 13.910 -0.463 -14.441 1.00 85.50 84 GLY A N 1
ATOM 658 C CA . GLY A 1 84 ? 14.187 -1.289 -13.264 1.00 85.50 84 GLY A CA 1
ATOM 659 C C . GLY A 1 84 ? 12.939 -1.536 -12.420 1.00 85.50 84 GLY A C 1
ATOM 660 O O . GLY A 1 84 ? 11.823 -1.223 -12.849 1.00 85.50 84 GLY A O 1
ATOM 661 N N . ASP A 1 85 ? 13.155 -2.073 -11.223 1.00 88.81 85 ASP A N 1
ATOM 662 C CA . ASP A 1 85 ? 12.090 -2.496 -10.319 1.00 88.81 85 ASP A CA 1
ATOM 663 C C . ASP A 1 85 ? 11.817 -1.454 -9.239 1.00 88.81 85 ASP A C 1
ATOM 665 O O . ASP A 1 85 ? 12.714 -0.927 -8.575 1.00 88.81 85 ASP A O 1
ATOM 669 N N . PHE A 1 86 ? 10.536 -1.175 -9.045 1.00 90.19 86 PHE A N 1
ATOM 670 C CA . PHE A 1 86 ? 10.041 -0.219 -8.070 1.00 90.19 86 PHE A CA 1
ATOM 671 C C . PHE A 1 86 ? 9.256 -0.954 -7.002 1.00 90.19 86 PHE A C 1
ATOM 673 O O . PHE A 1 86 ? 8.719 -2.031 -7.236 1.00 90.19 86 PHE A O 1
ATOM 680 N N . HIS A 1 87 ? 9.220 -0.376 -5.810 1.00 92.75 87 HIS A N 1
ATOM 681 C CA . HIS A 1 87 ? 8.670 -1.044 -4.646 1.00 92.75 87 HIS A CA 1
ATOM 682 C C . HIS A 1 87 ? 7.727 -0.095 -3.934 1.00 92.75 87 HIS A C 1
ATOM 684 O O . HIS A 1 87 ? 8.087 1.060 -3.692 1.00 92.75 87 HIS A O 1
ATOM 690 N N . PHE A 1 88 ? 6.567 -0.610 -3.552 1.00 95.88 88 PHE A N 1
ATOM 691 C CA . PHE A 1 88 ? 5.685 0.060 -2.613 1.00 95.88 88 PHE A CA 1
ATOM 692 C C . PHE A 1 88 ? 5.176 -0.930 -1.573 1.00 95.88 88 PHE A C 1
ATOM 694 O O . PHE A 1 88 ? 5.164 -2.145 -1.793 1.00 95.88 88 PHE A O 1
ATOM 701 N N . ARG A 1 89 ? 4.811 -0.406 -0.410 1.00 97.31 89 ARG A N 1
ATOM 702 C CA . ARG A 1 89 ? 4.239 -1.175 0.689 1.00 97.31 89 ARG A CA 1
ATOM 703 C C . ARG A 1 89 ? 2.797 -0.762 0.869 1.00 97.31 89 ARG A C 1
ATOM 705 O O . ARG A 1 89 ? 2.461 0.408 0.700 1.00 97.31 89 ARG A O 1
ATOM 712 N N . VAL A 1 90 ? 1.970 -1.733 1.216 1.00 97.94 90 VAL A N 1
ATOM 713 C CA . VAL A 1 90 ? 0.602 -1.493 1.653 1.00 97.94 90 VAL A CA 1
ATOM 714 C C . VAL A 1 90 ? 0.456 -2.099 3.031 1.00 97.94 90 VAL A C 1
ATOM 716 O O . VAL A 1 90 ? 0.822 -3.256 3.233 1.00 97.94 90 VAL A O 1
ATOM 719 N N . SER A 1 91 ? -0.070 -1.331 3.971 1.00 98.00 91 SER A N 1
ATOM 720 C CA . SER A 1 91 ? -0.354 -1.814 5.315 1.00 98.00 91 SER A CA 1
ATOM 721 C C . SER A 1 91 ? -1.723 -1.361 5.795 1.00 98.00 91 SER A C 1
ATOM 723 O O . SER A 1 91 ? -2.311 -0.413 5.269 1.00 98.00 91 SER A O 1
ATOM 725 N N . VAL A 1 92 ? -2.252 -2.076 6.781 1.00 97.62 92 VAL A N 1
ATOM 726 C CA . VAL A 1 92 ? -3.474 -1.704 7.491 1.00 97.62 92 VAL A CA 1
ATOM 727 C C . VAL A 1 92 ? -3.086 -1.087 8.832 1.00 97.62 92 VAL A C 1
ATOM 729 O O . VAL A 1 92 ? -2.279 -1.646 9.572 1.00 97.62 92 VAL A O 1
ATOM 732 N N . GLY A 1 93 ? -3.657 0.073 9.146 1.00 95.31 93 GLY A N 1
ATOM 733 C CA . GLY A 1 93 ? -3.435 0.767 10.412 1.00 95.31 93 GLY A CA 1
ATOM 734 C C . GLY A 1 93 ? -4.738 1.281 11.006 1.00 95.31 93 GLY A C 1
ATOM 735 O O . GLY A 1 93 ? -5.612 1.745 10.278 1.00 95.31 93 GLY A O 1
ATOM 736 N N . VAL A 1 94 ? -4.870 1.212 12.330 1.00 94.50 94 VAL A N 1
ATOM 737 C CA . VAL A 1 94 ? -5.964 1.863 13.060 1.00 94.50 94 VAL A CA 1
ATOM 738 C C . VAL A 1 94 ? -5.544 3.281 13.436 1.00 94.50 94 VAL A C 1
ATOM 740 O O . VAL A 1 94 ? -4.449 3.499 13.956 1.00 94.50 94 VAL A O 1
ATOM 743 N N . LEU A 1 95 ? -6.405 4.260 13.170 1.00 91.81 95 LEU A N 1
ATOM 744 C CA . LEU A 1 95 ? -6.189 5.627 13.623 1.00 91.81 95 LEU A CA 1
ATOM 745 C C . LEU A 1 95 ? -6.487 5.713 15.122 1.00 91.81 95 LEU A C 1
ATOM 747 O O . LEU A 1 95 ? -7.644 5.647 15.538 1.00 91.81 95 LEU A O 1
ATOM 751 N N . THR A 1 96 ? -5.441 5.859 15.930 1.00 90.19 96 THR A N 1
ATOM 752 C CA . THR A 1 96 ? -5.548 5.866 17.398 1.00 90.19 96 THR A CA 1
ATOM 753 C C . THR A 1 96 ? -5.692 7.264 17.987 1.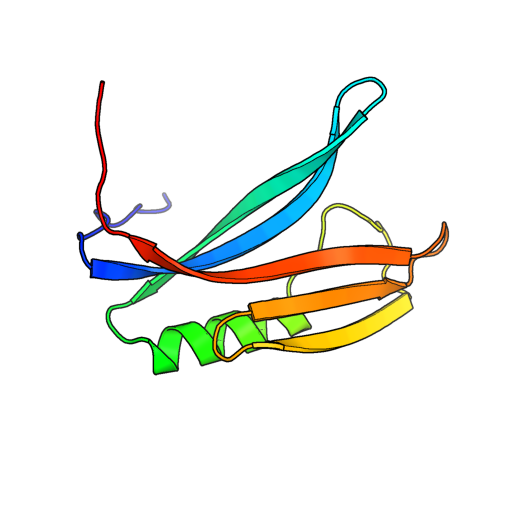00 90.19 96 THR A C 1
ATOM 755 O O . THR A 1 96 ? -6.313 7.425 19.033 1.00 90.19 96 THR A O 1
ATOM 758 N N . ALA A 1 97 ? -5.139 8.283 17.329 1.00 85.25 97 ALA A N 1
ATOM 759 C CA . ALA A 1 97 ? -5.203 9.665 17.782 1.00 85.25 97 ALA A CA 1
ATOM 760 C C . ALA A 1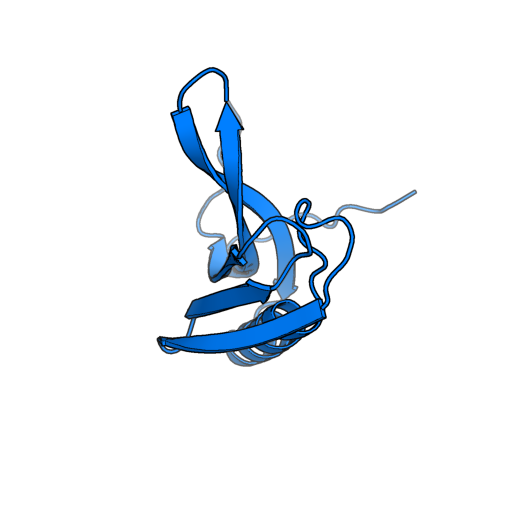 97 ? -5.039 10.642 16.611 1.00 85.25 97 ALA A C 1
ATOM 762 O O . ALA A 1 97 ? -4.315 10.371 15.654 1.00 85.25 97 ALA A O 1
ATOM 763 N N . VAL A 1 98 ? -5.680 11.806 16.725 1.00 84.25 98 VAL A N 1
ATOM 764 C CA . VAL A 1 98 ? -5.422 12.979 15.883 1.00 84.25 98 VAL A CA 1
ATOM 765 C C . VAL A 1 98 ? -5.084 14.123 16.826 1.00 84.25 98 VAL A C 1
ATOM 767 O O . VAL A 1 98 ? -5.928 14.546 17.611 1.00 84.25 98 VAL A O 1
ATOM 770 N N . THR A 1 99 ? -3.845 14.599 16.780 1.00 83.88 99 THR A N 1
ATOM 771 C CA . THR A 1 99 ? -3.398 15.742 17.580 1.00 83.88 99 THR A CA 1
ATOM 772 C C . THR A 1 99 ? -3.356 16.977 16.692 1.00 83.88 99 THR A C 1
ATOM 774 O O . THR A 1 99 ? -2.605 17.012 15.718 1.00 83.88 99 THR A O 1
ATOM 777 N N . THR A 1 100 ? -4.158 17.985 17.013 1.00 80.62 100 THR A N 1
ATOM 778 C CA . THR A 1 100 ? -4.041 19.330 16.439 1.00 80.62 100 THR A CA 1
ATOM 779 C C . THR A 1 100 ? -3.134 20.170 17.327 1.00 80.62 100 THR A C 1
ATOM 781 O O . THR A 1 100 ? -3.416 20.296 18.520 1.00 80.62 100 THR A O 1
ATOM 784 N N . THR A 1 101 ? -2.055 20.696 16.753 1.00 63.22 101 THR A N 1
ATOM 785 C CA . THR A 1 101 ? -1.173 21.682 17.394 1.00 63.22 101 THR A CA 1
ATOM 786 C C . THR A 1 101 ? -1.749 23.084 17.280 1.00 63.22 101 THR A C 1
ATOM 788 O O . THR A 1 101 ? -2.368 23.370 16.228 1.00 63.22 101 THR A O 1
#

Solvent-accessible surface area (backbone atoms only — not comparable to full-atom values): 5977 Å² total; per-residue (Å²): 135,86,82,79,70,84,83,54,73,63,28,24,25,27,39,30,31,33,70,44,75,59,89,96,45,78,42,80,39,82,76,46,75,41,86,37,45,77,43,67,68,55,15,41,53,52,26,56,48,41,62,74,66,62,79,58,91,57,47,92,51,76,79,47,74,48,78,41,78,78,48,94,51,31,32,44,28,42,32,36,26,91,91,50,77,29,57,38,38,31,32,56,45,69,39,79,76,84,86,83,131

Nearest PDB structures (foldseek):
  2y8f-assembly2_B  TM=4.551E-01  e=1.373E-01  Homo sapiens
  3frn-assembly1_A  TM=8.099E-01  e=1.448E+00  Thermot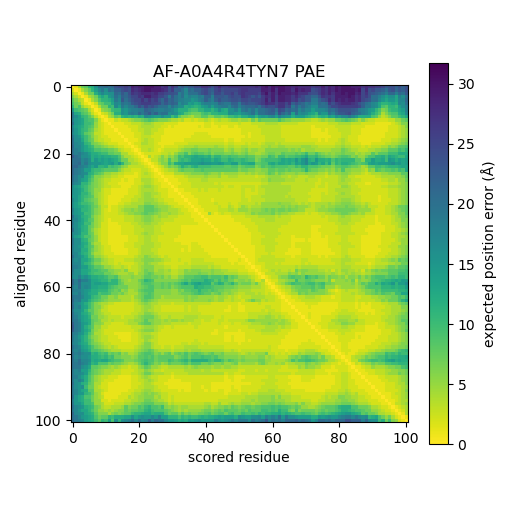oga maritima
  8pw2-assembly1_A  TM=4.815E-01  e=1.930E+00  Salasvirus phi29
  8fw5-assembly1_E  TM=2.865E-01  e=6.862E-01  Escherichia coli
  3hvn-assembly1_A  TM=2.147E-01  e=4.075E+00  Streptococcus suis 05ZYH33

Mean predicted aligned error: 6.2 Å

Radius of gyration: 14.78 Å; Cα contacts (8 Å, |Δi|>4): 193; chains: 1; bounding box: 37×32×36 Å

pLDDT: mean 87.75, std 13.57, range [35.66, 98.06]